Protein AF-A0A7J6GH26-F1 (afdb_monomer)

Structure (mmCIF, N/CA/C/O backbone):
data_AF-A0A7J6GH26-F1
#
_entry.id   AF-A0A7J6GH26-F1
#
loop_
_atom_site.group_PDB
_atom_site.id
_atom_site.type_symbol
_atom_site.label_atom_id
_atom_site.label_alt_id
_atom_site.label_comp_id
_atom_site.label_asym_id
_atom_site.label_entity_id
_atom_site.label_seq_id
_atom_site.pdbx_PDB_ins_code
_atom_site.Cartn_x
_atom_site.Cartn_y
_atom_site.Cartn_z
_atom_site.occupancy
_atom_site.B_iso_or_equiv
_atom_site.auth_seq_id
_atom_site.auth_comp_id
_atom_site.auth_asym_id
_atom_site.auth_atom_id
_atom_site.pdbx_PDB_model_num
ATOM 1 N N . ALA A 1 1 ? 9.260 1.443 -24.560 1.00 68.38 1 ALA A N 1
ATOM 2 C CA . ALA A 1 1 ? 8.144 0.477 -24.446 1.00 68.38 1 ALA A CA 1
ATOM 3 C C . ALA A 1 1 ? 8.207 -0.318 -23.136 1.00 68.38 1 ALA A C 1
ATOM 5 O O . ALA A 1 1 ? 7.429 -0.015 -22.246 1.00 68.38 1 ALA A O 1
ATOM 6 N N . LEU A 1 2 ? 9.161 -1.243 -22.948 1.00 64.38 2 LEU A N 1
ATOM 7 C CA . LEU A 1 2 ? 9.224 -2.110 -21.751 1.00 64.38 2 LEU A CA 1
ATOM 8 C C . LEU A 1 2 ? 9.367 -1.377 -20.401 1.00 64.38 2 LEU A C 1
ATOM 10 O O . LEU A 1 2 ? 8.808 -1.841 -19.418 1.00 64.38 2 LEU A O 1
ATOM 14 N N . SER A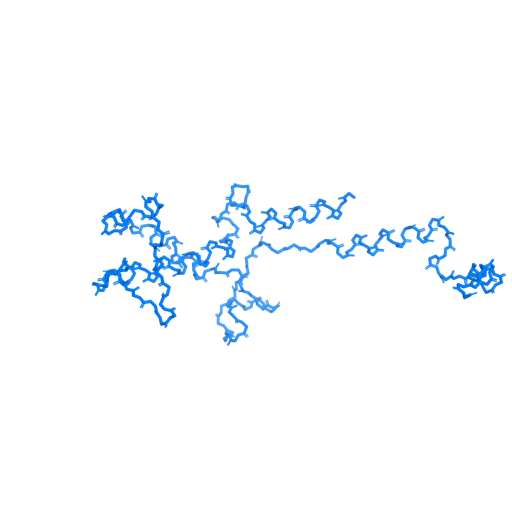 1 3 ? 10.042 -0.222 -20.335 1.00 65.12 3 SER A N 1
ATOM 15 C CA . SER A 1 3 ? 10.060 0.599 -19.106 1.00 65.12 3 SER A CA 1
ATOM 16 C C . SER A 1 3 ? 8.698 1.150 -18.734 1.00 65.12 3 SER A C 1
ATOM 18 O O . SER A 1 3 ? 8.311 1.072 -17.576 1.00 65.12 3 SER A O 1
ATOM 20 N N . VAL A 1 4 ? 7.963 1.676 -19.713 1.00 69.50 4 VAL A N 1
ATOM 21 C CA . VAL A 1 4 ? 6.629 2.233 -19.488 1.00 69.50 4 VAL A CA 1
ATOM 22 C C . VAL A 1 4 ? 5.678 1.113 -19.076 1.00 69.50 4 VAL A C 1
ATOM 24 O O . VAL A 1 4 ? 4.963 1.264 -18.095 1.00 69.50 4 VAL A O 1
ATOM 27 N N . PHE A 1 5 ? 5.749 -0.051 -19.730 1.00 71.19 5 PHE A N 1
ATOM 28 C CA . PHE A 1 5 ? 5.003 -1.236 -19.299 1.00 71.19 5 PHE A CA 1
ATOM 29 C C . PHE A 1 5 ? 5.392 -1.696 -17.891 1.00 71.19 5 PHE A C 1
ATOM 31 O O . PHE A 1 5 ? 4.515 -2.011 -17.098 1.00 71.19 5 PHE A O 1
ATOM 38 N N . GLY A 1 6 ? 6.681 -1.677 -17.547 1.00 72.38 6 GLY A N 1
ATOM 39 C CA . GLY A 1 6 ? 7.152 -2.024 -16.209 1.00 72.38 6 GLY A CA 1
ATOM 40 C C . GLY A 1 6 ? 6.725 -1.023 -15.131 1.00 72.38 6 GLY A C 1
ATOM 41 O O . GLY A 1 6 ? 6.389 -1.423 -14.021 1.00 72.38 6 GLY A O 1
ATOM 42 N N . PHE A 1 7 ? 6.694 0.270 -15.447 1.00 72.69 7 PHE A N 1
ATOM 43 C CA . PHE A 1 7 ? 6.207 1.305 -14.538 1.00 72.69 7 PHE A CA 1
ATOM 44 C C . PHE A 1 7 ? 4.693 1.191 -14.326 1.00 72.69 7 PHE A C 1
ATOM 46 O O . PHE A 1 7 ? 4.236 1.199 -13.188 1.00 72.69 7 PHE A O 1
ATOM 53 N N . ILE A 1 8 ? 3.927 0.988 -15.402 1.00 74.88 8 ILE A N 1
ATOM 54 C CA . ILE A 1 8 ? 2.484 0.733 -15.319 1.00 74.88 8 ILE A CA 1
ATOM 55 C C . ILE A 1 8 ? 2.223 -0.533 -14.496 1.00 74.88 8 ILE A C 1
ATOM 57 O O . ILE A 1 8 ? 1.420 -0.488 -13.572 1.00 74.88 8 ILE A O 1
ATOM 61 N N . ALA A 1 9 ? 2.941 -1.630 -14.753 1.00 75.44 9 ALA A N 1
ATOM 62 C CA . ALA A 1 9 ? 2.823 -2.864 -13.977 1.00 75.44 9 ALA A CA 1
ATOM 63 C C . ALA A 1 9 ? 3.150 -2.654 -12.487 1.00 75.44 9 ALA A C 1
ATOM 65 O O . ALA A 1 9 ? 2.435 -3.174 -11.635 1.00 75.44 9 ALA A O 1
ATOM 66 N N . CYS A 1 10 ? 4.171 -1.846 -12.170 1.00 79.88 10 CYS A N 1
ATOM 67 C CA . CYS A 1 10 ? 4.511 -1.459 -10.798 1.00 79.88 10 CYS A CA 1
ATOM 68 C C . CYS A 1 10 ? 3.350 -0.722 -10.109 1.00 79.88 10 CYS A C 1
ATOM 70 O O . CYS A 1 10 ? 2.955 -1.078 -9.002 1.00 79.88 10 CYS A O 1
ATOM 72 N N . CYS A 1 11 ? 2.747 0.265 -10.775 1.00 79.94 11 CYS A N 1
ATOM 73 C CA . CYS A 1 11 ? 1.5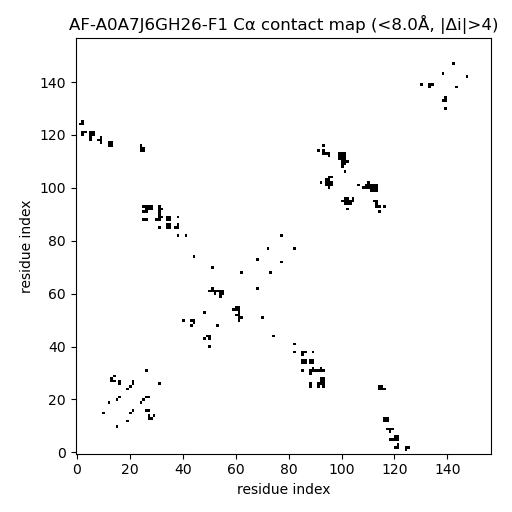79 0.958 -10.234 1.00 79.94 11 CYS A CA 1
ATOM 74 C C . CYS A 1 11 ? 0.374 0.015 -10.087 1.00 79.94 11 CYS A C 1
ATOM 76 O O . CYS A 1 11 ? -0.318 0.052 -9.073 1.00 79.94 11 CYS A O 1
ATOM 78 N N . PHE A 1 12 ? 0.134 -0.859 -11.066 1.00 79.12 12 PHE A N 1
ATOM 79 C CA . PHE A 1 12 ? -0.975 -1.811 -11.029 1.00 79.12 12 PHE A CA 1
ATOM 80 C C . PHE A 1 12 ? -0.856 -2.780 -9.856 1.00 79.12 12 PHE A C 1
ATOM 82 O O . PHE A 1 12 ? -1.812 -2.920 -9.102 1.00 79.12 12 PHE A O 1
ATOM 89 N N . VAL A 1 13 ? 0.308 -3.400 -9.652 1.00 81.75 13 VAL A N 1
ATOM 90 C CA . VAL A 1 13 ? 0.488 -4.344 -8.542 1.00 81.75 13 VAL A CA 1
ATOM 91 C C . VAL A 1 13 ? 0.393 -3.649 -7.177 1.00 81.75 13 VAL A C 1
ATOM 93 O O . VAL A 1 13 ? -0.074 -4.257 -6.216 1.00 81.75 13 VAL A O 1
ATOM 96 N N . GLN A 1 14 ? 0.774 -2.370 -7.094 1.00 81.38 14 GLN A N 1
ATOM 97 C CA . GLN A 1 14 ? 0.773 -1.600 -5.849 1.00 81.38 14 GLN A CA 1
ATOM 98 C C . GLN A 1 14 ? -0.614 -1.084 -5.438 1.00 81.38 14 GLN A C 1
ATOM 100 O O . GLN A 1 14 ? -0.869 -0.938 -4.242 1.00 81.38 14 GLN A O 1
ATOM 105 N N . PHE A 1 15 ? -1.490 -0.778 -6.401 1.00 84.75 15 PHE A N 1
ATOM 106 C CA . PHE A 1 15 ? -2.762 -0.089 -6.139 1.00 84.75 15 PHE A CA 1
ATOM 107 C C . PHE A 1 15 ? -4.009 -0.875 -6.539 1.00 84.75 15 PHE A C 1
ATOM 109 O O . PHE A 1 15 ? -5.084 -0.610 -6.009 1.00 84.75 15 PHE A O 1
ATOM 116 N N . ASN A 1 16 ? -3.910 -1.802 -7.491 1.00 82.62 16 ASN A N 1
ATOM 117 C CA . ASN A 1 16 ? -5.079 -2.497 -8.007 1.00 82.62 16 ASN A CA 1
ATOM 118 C C . ASN A 1 16 ? -5.345 -3.765 -7.188 1.00 82.62 16 ASN A C 1
ATOM 120 O O . ASN A 1 16 ? -4.504 -4.656 -7.139 1.00 82.62 16 ASN A O 1
ATOM 124 N N . ASN A 1 17 ? -6.523 -3.853 -6.578 1.00 85.75 17 ASN A N 1
ATOM 125 C CA . ASN A 1 17 ? -6.996 -5.018 -5.822 1.00 85.75 17 ASN A CA 1
ATOM 126 C C . ASN A 1 17 ? -8.046 -5.852 -6.589 1.00 85.75 17 ASN A C 1
ATOM 128 O O . ASN A 1 17 ? -8.537 -6.852 -6.080 1.00 85.75 17 ASN A O 1
ATOM 132 N N . THR A 1 18 ? -8.399 -5.456 -7.816 1.00 83.75 18 THR A N 1
ATOM 133 C CA . THR A 1 18 ? -9.358 -6.177 -8.672 1.00 83.75 18 THR A CA 1
ATOM 134 C C . THR A 1 18 ? -8.650 -7.237 -9.514 1.00 83.75 18 THR A C 1
ATOM 136 O O . THR A 1 18 ? -9.003 -8.409 -9.486 1.00 83.75 18 THR A O 1
ATOM 139 N N . ALA A 1 19 ? -7.620 -6.824 -10.253 1.00 80.25 19 ALA A N 1
ATOM 140 C CA . ALA A 1 19 ? -6.754 -7.694 -11.040 1.00 80.25 19 ALA A CA 1
ATOM 141 C C . ALA A 1 19 ? -5.703 -8.407 -10.174 1.00 80.25 19 ALA A C 1
ATOM 143 O O . ALA A 1 19 ? -5.245 -9.482 -10.549 1.00 80.25 19 ALA A O 1
ATOM 144 N N . TYR A 1 20 ? -5.349 -7.833 -9.016 1.00 78.94 20 TYR A N 1
ATOM 145 C CA . TYR A 1 20 ? -4.482 -8.457 -8.009 1.00 78.94 20 TYR A CA 1
ATOM 146 C C . TYR A 1 20 ? -5.221 -8.555 -6.668 1.00 78.94 20 TYR A C 1
ATOM 148 O O . TYR A 1 20 ? -5.029 -7.696 -5.805 1.00 78.94 20 TYR A O 1
ATOM 156 N N . PRO A 1 21 ? -6.085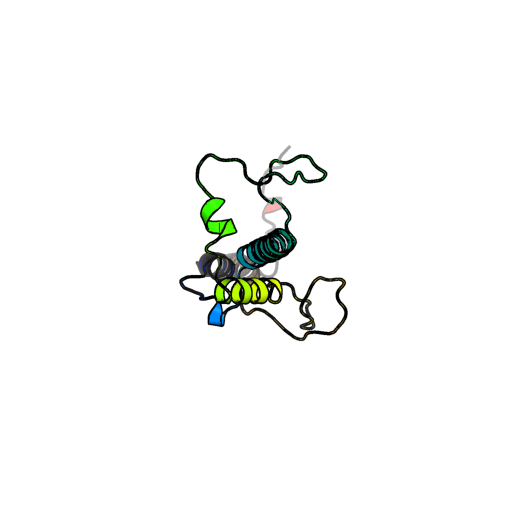 -9.571 -6.488 1.00 85.94 21 PRO A N 1
ATOM 157 C CA . PRO A 1 21 ? -6.891 -9.712 -5.282 1.00 85.94 21 PRO A CA 1
ATOM 158 C C . PRO A 1 21 ? -6.034 -9.883 -4.027 1.00 85.94 21 PRO A C 1
ATOM 160 O O . PRO A 1 21 ? -5.021 -10.591 -4.037 1.00 85.94 21 PRO A O 1
ATOM 163 N N . ASN A 1 22 ? -6.471 -9.268 -2.929 1.00 87.19 22 ASN A N 1
ATOM 164 C CA . ASN A 1 22 ? -5.743 -9.284 -1.659 1.00 87.19 22 ASN A CA 1
ATOM 165 C C . ASN A 1 22 ? -5.646 -10.686 -1.040 1.00 87.19 22 ASN A C 1
ATOM 167 O O . ASN A 1 22 ? -4.666 -10.965 -0.358 1.00 87.19 22 ASN A O 1
ATOM 171 N N . ASP A 1 23 ? -6.589 -11.584 -1.343 1.00 88.19 23 ASP A N 1
ATOM 172 C CA . ASP A 1 23 ? -6.560 -12.986 -0.892 1.00 88.19 23 ASP A CA 1
ATOM 173 C C . ASP A 1 23 ? -5.292 -13.728 -1.349 1.00 88.19 23 ASP A C 1
ATOM 175 O O . ASP A 1 23 ? -4.848 -14.675 -0.705 1.00 88.19 23 ASP A O 1
ATOM 179 N N . TYR A 1 24 ? -4.688 -13.288 -2.459 1.00 85.12 24 TYR A N 1
ATOM 180 C CA . TYR A 1 24 ? -3.464 -13.875 -3.012 1.00 85.12 24 TYR A CA 1
ATOM 181 C C . TYR A 1 24 ? -2.241 -12.975 -2.835 1.00 85.12 24 TYR A C 1
ATOM 183 O O . TYR A 1 24 ? -1.129 -13.468 -2.646 1.00 85.12 24 TYR A O 1
ATOM 191 N N . TYR A 1 25 ? -2.429 -11.656 -2.926 1.00 83.50 25 TYR A N 1
ATOM 192 C CA . TYR A 1 25 ? -1.334 -10.684 -2.971 1.00 83.50 25 TYR A CA 1
ATOM 193 C C . TYR A 1 25 ? -1.165 -9.868 -1.690 1.00 83.50 25 TYR A C 1
ATOM 195 O O . TYR A 1 25 ? -0.289 -9.008 -1.657 1.00 83.50 25 TYR A O 1
ATOM 203 N N . GLY A 1 26 ? -1.959 -10.126 -0.648 1.00 88.00 26 GLY A N 1
ATOM 204 C CA . GLY A 1 26 ? -1.998 -9.317 0.572 1.00 88.00 26 GLY A CA 1
ATOM 205 C C . GLY A 1 26 ? -2.568 -7.913 0.330 1.00 88.00 26 GLY A C 1
ATOM 206 O O . GLY A 1 26 ? -2.831 -7.545 -0.814 1.00 88.00 26 GLY A O 1
ATOM 207 N N . PRO A 1 27 ? -2.765 -7.099 1.378 1.00 91.12 27 PRO A N 1
ATOM 208 C CA . PRO A 1 27 ? -3.350 -5.764 1.256 1.00 91.12 27 PRO A CA 1
ATOM 209 C C . PRO A 1 27 ? -2.406 -4.764 0.579 1.00 91.12 27 PRO A C 1
ATOM 211 O O . PRO A 1 27 ? -1.177 -4.897 0.597 1.00 91.12 27 PRO A O 1
ATOM 214 N N . THR A 1 28 ? -2.979 -3.726 -0.031 1.00 89.31 28 THR A N 1
ATOM 215 C CA . THR A 1 28 ? -2.194 -2.571 -0.488 1.00 89.31 28 THR A CA 1
ATOM 216 C C . THR A 1 28 ? -1.759 -1.748 0.726 1.00 89.31 28 THR A C 1
ATOM 218 O O . THR A 1 28 ? -2.337 -1.848 1.808 1.00 89.31 28 THR A O 1
ATOM 221 N N . GLY A 1 29 ? -0.766 -0.867 0.565 1.00 88.44 29 GLY A N 1
ATOM 222 C CA . GLY A 1 29 ? -0.385 0.049 1.650 1.00 88.44 29 GLY A CA 1
ATOM 223 C C . GLY A 1 29 ? -1.542 0.956 2.100 1.00 88.44 29 GLY A C 1
ATOM 224 O O . GLY A 1 29 ? -1.699 1.233 3.290 1.00 88.44 29 GLY A O 1
ATOM 225 N N . LEU A 1 30 ? -2.391 1.379 1.156 1.00 87.94 30 LEU A N 1
ATOM 226 C CA . LEU A 1 30 ? -3.579 2.175 1.459 1.00 87.94 30 LEU A CA 1
ATOM 227 C C . LEU A 1 30 ? -4.623 1.361 2.236 1.00 87.94 30 LEU A C 1
ATOM 229 O O . LEU A 1 30 ? -5.148 1.848 3.230 1.00 87.94 30 LEU A O 1
ATOM 233 N N . GLU A 1 31 ? -4.886 0.116 1.843 1.00 88.38 31 GLU A N 1
ATOM 234 C CA . GLU A 1 31 ? -5.832 -0.745 2.563 1.00 88.38 31 GLU A CA 1
ATOM 235 C C . GLU A 1 31 ? -5.334 -1.097 3.963 1.00 88.38 31 GLU A C 1
ATOM 237 O O . GLU A 1 31 ? -6.115 -1.016 4.900 1.00 88.38 31 GLU A O 1
ATOM 242 N N . ALA A 1 32 ? -4.046 -1.407 4.139 1.00 89.31 32 ALA A N 1
ATOM 243 C CA . ALA A 1 32 ? -3.479 -1.695 5.458 1.00 89.31 32 ALA A CA 1
ATOM 244 C C . ALA A 1 32 ? -3.594 -0.489 6.412 1.00 89.31 32 ALA A C 1
ATOM 246 O O . ALA A 1 32 ? -3.955 -0.643 7.579 1.00 89.31 32 ALA A O 1
ATOM 247 N N . SER A 1 33 ? -3.357 0.731 5.912 1.00 91.00 33 SER A N 1
ATOM 248 C CA . SER A 1 33 ? -3.513 1.953 6.718 1.00 91.00 33 SER A CA 1
ATOM 249 C C . SER A 1 33 ? -4.975 2.272 7.053 1.00 91.00 33 SER A C 1
ATOM 251 O O . SER A 1 33 ? -5.278 2.633 8.192 1.00 91.00 33 SER A O 1
ATOM 253 N N . GLN A 1 34 ? -5.902 2.086 6.109 1.00 91.31 34 GLN A N 1
ATOM 254 C CA . GLN A 1 34 ? -7.339 2.214 6.382 1.00 91.31 34 GLN A CA 1
ATOM 255 C C . GLN A 1 34 ? -7.822 1.147 7.371 1.00 91.31 34 GLN A C 1
ATOM 257 O O . GLN A 1 34 ? -8.601 1.447 8.275 1.00 91.31 34 GLN A O 1
ATOM 262 N N . ALA A 1 35 ? -7.320 -0.080 7.243 1.00 91.06 35 ALA A N 1
ATOM 263 C CA . ALA A 1 35 ? -7.632 -1.192 8.124 1.00 91.06 35 ALA A CA 1
ATOM 264 C C . ALA A 1 35 ? -7.150 -0.952 9.559 1.00 91.06 35 ALA A C 1
ATOM 266 O O . ALA A 1 35 ? -7.871 -1.253 10.512 1.00 91.06 35 ALA A O 1
ATOM 267 N N . GLN A 1 36 ? -5.980 -0.328 9.725 1.00 92.88 36 GLN A N 1
ATOM 268 C CA . GLN A 1 36 ? -5.491 0.116 11.027 1.00 92.88 36 GLN A CA 1
ATOM 269 C C . GLN A 1 36 ? -6.435 1.143 11.668 1.00 92.88 36 GLN A C 1
ATOM 271 O O . GLN A 1 36 ? -6.808 1.000 12.833 1.00 92.88 36 GLN A O 1
ATOM 276 N N . ALA A 1 37 ? -6.854 2.161 10.910 1.00 90.62 37 ALA A N 1
ATOM 277 C CA . ALA A 1 37 ? -7.790 3.170 11.402 1.00 90.62 37 ALA A CA 1
ATOM 278 C C . ALA A 1 37 ? -9.149 2.555 11.779 1.00 90.62 37 ALA A C 1
ATOM 280 O O . ALA A 1 37 ? -9.677 2.844 12.853 1.00 90.62 37 ALA A O 1
ATOM 281 N N . PHE A 1 38 ? -9.683 1.666 10.938 1.00 90.94 38 PHE A N 1
ATOM 282 C CA . PHE A 1 38 ? -10.940 0.963 11.194 1.00 90.94 38 PHE A CA 1
ATOM 283 C C . PHE A 1 38 ? -10.860 0.089 12.450 1.00 90.94 38 PHE A C 1
ATOM 285 O O . PHE A 1 38 ? -11.733 0.171 13.309 1.00 90.94 38 PHE A O 1
ATOM 292 N N . THR A 1 39 ? -9.788 -0.691 12.603 1.00 92.44 39 THR A N 1
ATOM 293 C CA . THR A 1 39 ? -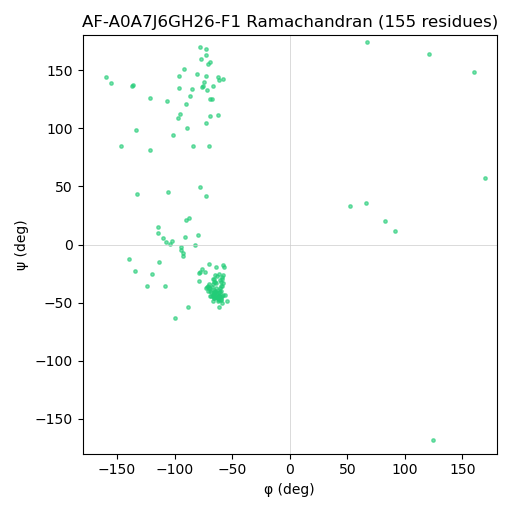9.603 -1.584 13.758 1.00 92.44 39 THR A CA 1
ATOM 294 C C . THR A 1 39 ? -9.628 -0.808 15.075 1.00 92.44 39 THR A C 1
ATOM 296 O O . THR A 1 39 ? -10.289 -1.217 16.031 1.00 92.44 39 THR A O 1
ATOM 299 N N . PHE A 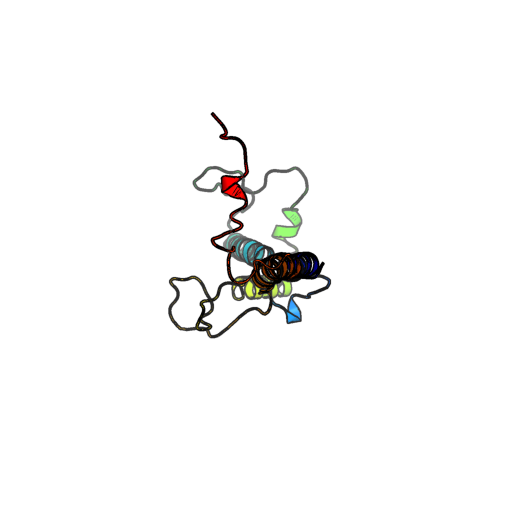1 40 ? -8.955 0.345 15.132 1.00 93.44 40 PHE A N 1
ATOM 300 C CA . PHE A 1 40 ? -8.968 1.186 16.327 1.00 93.44 40 PHE A CA 1
ATOM 301 C C . PHE A 1 40 ? -10.295 1.902 16.552 1.00 93.44 40 PHE A C 1
ATOM 303 O O . PHE A 1 40 ? -10.736 1.994 17.695 1.00 93.44 40 PHE A O 1
ATOM 310 N N . LEU A 1 41 ? -10.961 2.337 15.483 1.00 90.62 41 LEU A N 1
ATOM 311 C CA . LEU A 1 41 ? -12.293 2.923 15.571 1.00 90.62 41 LEU A CA 1
ATOM 312 C C . LEU A 1 41 ? -13.286 1.935 16.194 1.00 90.62 41 LEU A C 1
ATOM 314 O O . LEU A 1 41 ? -13.971 2.292 17.151 1.00 90.62 41 LEU A O 1
ATOM 318 N N . VAL A 1 42 ? -13.345 0.699 15.688 1.00 90.62 42 VAL A N 1
ATOM 319 C CA . VAL A 1 42 ? -14.264 -0.332 16.201 1.00 90.62 42 VAL A CA 1
ATOM 320 C C . VAL A 1 42 ? -13.949 -0.669 17.649 1.00 90.62 42 VAL A C 1
ATOM 322 O O . VAL A 1 42 ? -14.851 -0.699 18.485 1.00 90.62 42 VAL A O 1
ATOM 325 N N . ARG A 1 43 ? -12.665 -0.852 17.977 1.00 93.44 43 ARG A N 1
ATOM 326 C CA . ARG A 1 43 ? -12.233 -1.075 19.359 1.00 93.44 43 ARG A CA 1
ATOM 327 C C . ARG A 1 43 ? -12.736 0.039 20.281 1.00 93.44 43 ARG A C 1
ATOM 329 O O . ARG A 1 43 ? -13.297 -0.260 21.331 1.00 93.44 43 ARG A O 1
ATOM 336 N N . ASP A 1 44 ? -12.554 1.301 19.904 1.00 91.75 44 ASP A N 1
ATOM 337 C CA . ASP A 1 44 ? -12.907 2.436 20.762 1.00 91.75 44 ASP A CA 1
ATOM 338 C C . ASP A 1 44 ? -14.427 2.613 20.887 1.00 91.75 44 ASP A C 1
ATOM 340 O O . ASP A 1 44 ? -14.918 2.900 21.980 1.00 91.75 44 ASP A O 1
ATOM 344 N N . GLN A 1 45 ? -15.192 2.342 19.825 1.00 89.69 45 GLN A N 1
ATOM 345 C CA . GLN A 1 45 ? -16.656 2.272 19.896 1.00 89.69 45 GLN A CA 1
ATOM 346 C C . GLN A 1 45 ? -17.138 1.174 20.850 1.00 89.69 45 GLN A C 1
ATOM 348 O O . GLN A 1 45 ? -18.021 1.425 21.671 1.00 89.69 45 GLN A O 1
ATOM 353 N N . CYS A 1 46 ? -16.538 -0.019 20.792 1.00 89.69 46 CYS A N 1
ATOM 354 C CA . CYS A 1 46 ? -16.849 -1.129 21.697 1.00 89.69 46 CYS A CA 1
ATOM 355 C C . CYS A 1 46 ? -16.518 -0.808 23.163 1.00 89.69 46 CYS A C 1
ATOM 357 O O . CYS A 1 46 ? -17.163 -1.332 24.069 1.00 89.69 46 CYS A O 1
ATOM 359 N N . LEU A 1 47 ? -15.546 0.076 23.405 1.00 92.75 47 LEU A N 1
ATOM 360 C CA . LEU A 1 47 ? -15.214 0.601 24.733 1.00 92.75 47 LEU A CA 1
ATOM 361 C C . LEU A 1 47 ? -16.120 1.768 25.173 1.00 92.75 47 LEU A C 1
ATOM 363 O O . LEU A 1 47 ? -15.966 2.276 26.283 1.00 92.75 47 LEU A O 1
ATOM 367 N N . GLY A 1 48 ? -17.075 2.182 24.336 1.00 8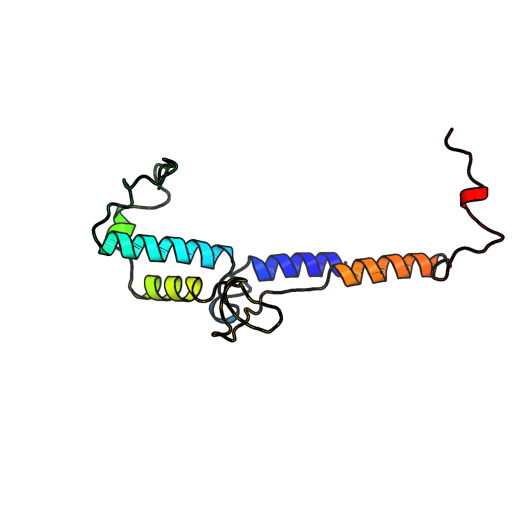9.75 48 GLY A N 1
ATOM 368 C CA . GLY A 1 48 ? -18.053 3.227 24.640 1.00 89.75 48 GLY A CA 1
ATOM 369 C C . GLY A 1 48 ? -17.638 4.643 24.231 1.00 89.75 48 GLY A C 1
ATOM 370 O O . GLY A 1 48 ? -18.303 5.600 24.630 1.00 89.75 48 GLY A O 1
ATOM 371 N N . ALA A 1 49 ? -16.569 4.814 23.445 1.00 86.81 49 ALA A N 1
ATOM 372 C CA . ALA A 1 49 ? -16.170 6.125 22.938 1.00 86.81 49 ALA A CA 1
ATOM 373 C C . ALA A 1 49 ? -17.076 6.588 21.783 1.00 86.81 49 ALA A C 1
ATOM 375 O O . ALA A 1 49 ? -17.349 5.843 20.838 1.00 86.81 49 ALA A O 1
ATOM 376 N N . ASP A 1 50 ? -17.504 7.855 21.809 1.00 85.38 50 ASP A N 1
ATOM 377 C CA . ASP A 1 50 ? -18.263 8.446 20.702 1.00 85.38 50 ASP A CA 1
ATOM 378 C C . ASP A 1 50 ? -17.335 8.972 19.603 1.00 85.38 50 ASP A C 1
ATOM 380 O O . ASP A 1 50 ? -17.011 10.159 19.538 1.00 85.38 50 ASP A O 1
ATOM 384 N N . VAL A 1 51 ? -16.929 8.074 18.709 1.00 81.19 51 VAL A N 1
ATOM 385 C CA . VAL A 1 51 ? -15.974 8.359 17.621 1.00 81.19 51 VAL A CA 1
ATOM 386 C C . VAL A 1 51 ? -16.394 9.486 16.667 1.00 81.19 51 VAL A C 1
ATOM 388 O O . VAL A 1 51 ? -15.558 10.029 15.951 1.00 81.19 51 VAL A O 1
ATOM 391 N N . GLY A 1 52 ? -17.680 9.858 16.644 1.00 78.44 52 GLY A N 1
ATOM 392 C CA . GLY A 1 52 ? -18.171 10.987 15.848 1.00 78.44 52 GLY A CA 1
ATOM 393 C C . GLY A 1 52 ? -17.884 12.356 16.475 1.00 78.44 52 GLY A C 1
ATOM 394 O O . GLY A 1 52 ? -17.817 13.351 15.757 1.00 78.44 52 GLY A O 1
ATOM 395 N N . SER A 1 53 ? -17.699 12.413 17.798 1.00 79.81 53 SER A N 1
ATOM 396 C CA . SER A 1 53 ? -17.504 13.652 18.566 1.00 79.81 53 SER A CA 1
ATOM 397 C C . SER A 1 53 ? -16.105 13.765 19.191 1.00 79.81 53 SER A C 1
ATOM 399 O O . SER A 1 53 ? -15.680 14.853 19.589 1.00 79.81 53 SER A O 1
ATOM 401 N N . THR A 1 54 ? -15.348 12.663 19.261 1.00 78.12 54 THR A N 1
ATOM 402 C CA . THR A 1 54 ? -13.992 12.630 19.830 1.00 78.12 54 THR A CA 1
ATOM 403 C C . THR A 1 54 ? -13.025 13.511 19.047 1.00 78.12 54 THR A C 1
ATOM 405 O O . THR A 1 54 ? -12.647 13.181 17.929 1.00 78.12 54 THR A O 1
ATOM 408 N N . LYS A 1 55 ? -12.562 14.613 19.638 1.00 79.81 55 LYS A N 1
ATOM 409 C CA . LYS A 1 55 ? -11.572 15.497 19.007 1.00 79.81 55 LYS A CA 1
ATOM 410 C C . LYS A 1 55 ? -10.153 14.994 19.249 1.00 79.81 55 LYS A C 1
ATOM 412 O O . LYS A 1 55 ? -9.786 14.677 20.378 1.00 79.81 55 LYS A O 1
ATOM 417 N N . GLY A 1 56 ? -9.348 14.964 18.189 1.00 81.12 56 GLY A N 1
ATOM 418 C CA . GLY A 1 56 ? -7.923 14.659 18.287 1.00 81.12 56 GLY A CA 1
ATOM 419 C C . GLY A 1 56 ? -7.108 15.808 18.905 1.00 81.12 56 GLY A C 1
ATOM 420 O O . GLY A 1 56 ? -7.595 16.936 19.003 1.00 81.12 56 GLY A O 1
ATOM 421 N N . PRO A 1 57 ? -5.835 15.562 19.260 1.00 82.69 57 PRO A N 1
ATOM 422 C CA . PRO A 1 57 ? -4.948 16.564 19.864 1.00 82.69 57 PRO A CA 1
ATOM 423 C C . PRO A 1 57 ? -4.688 17.782 18.963 1.00 82.69 57 PRO A C 1
ATOM 425 O O . PRO A 1 57 ? -4.423 18.872 19.456 1.00 82.69 57 PRO A O 1
ATOM 428 N N . THR A 1 58 ? -4.797 17.622 17.643 1.00 80.75 58 THR A N 1
ATOM 429 C CA . THR A 1 58 ? -4.672 18.703 16.652 1.00 80.75 58 THR A CA 1
ATOM 430 C C . THR A 1 58 ? -6.008 19.373 16.310 1.00 80.75 58 THR A C 1
ATOM 432 O O . THR A 1 58 ? -6.059 20.210 15.414 1.00 80.75 58 THR A O 1
ATOM 435 N N . SER A 1 59 ? -7.093 19.027 17.018 1.00 64.88 59 SER A N 1
ATOM 436 C CA . SER A 1 59 ? -8.447 19.564 16.824 1.00 64.88 59 SER A CA 1
ATOM 437 C C . SER A 1 59 ? -8.965 19.480 15.375 1.00 64.88 59 SER A C 1
ATOM 439 O O . SER A 1 59 ? -9.734 20.338 14.938 1.00 64.88 59 SER A O 1
ATOM 441 N N . LEU A 1 60 ? -8.572 18.442 14.631 1.00 65.19 60 LEU A N 1
ATOM 442 C CA . LEU A 1 60 ? -9.223 18.086 13.369 1.00 65.19 60 LEU A CA 1
ATOM 443 C C . LEU A 1 60 ? -10.564 17.401 13.662 1.00 65.19 60 LEU A C 1
ATOM 445 O O . LEU A 1 60 ? -10.648 16.559 14.559 1.00 65.19 60 LEU A O 1
ATOM 449 N N . GLU A 1 61 ? -11.613 17.774 12.923 1.00 54.25 61 GLU A N 1
ATOM 450 C CA . GLU A 1 61 ? -12.905 17.086 12.995 1.00 54.25 61 GLU A CA 1
ATOM 451 C C . GLU A 1 61 ? -12.751 15.663 12.429 1.00 54.25 61 GLU A C 1
ATOM 453 O O . GLU A 1 61 ? -12.285 15.526 11.295 1.00 54.25 61 GLU A O 1
ATOM 458 N N . PRO A 1 62 ? -13.122 14.604 13.180 1.00 55.34 62 PRO A N 1
ATOM 459 C CA . PRO A 1 62 ? -12.879 13.215 12.773 1.00 55.34 62 PRO A CA 1
ATOM 460 C C . PRO A 1 62 ? -13.560 12.828 11.461 1.00 55.34 62 PRO A C 1
ATOM 462 O O . PRO A 1 62 ? -13.067 11.966 10.740 1.00 55.34 62 PRO A O 1
ATOM 465 N N . LEU A 1 63 ? -14.709 13.448 11.171 1.00 52.44 63 LEU A N 1
ATOM 466 C CA . LEU A 1 63 ? -15.603 13.101 10.071 1.00 52.44 63 LEU A CA 1
ATOM 467 C C . LEU A 1 63 ? -16.264 14.378 9.538 1.00 52.44 63 LEU A C 1
ATOM 469 O O . LEU A 1 63 ? -17.355 14.760 9.955 1.00 52.44 63 LEU A O 1
ATOM 473 N N . ARG A 1 64 ? -15.583 15.086 8.638 1.00 45.50 64 ARG A N 1
ATOM 474 C CA . ARG A 1 64 ? -16.130 16.295 8.011 1.00 45.50 64 ARG A CA 1
ATOM 475 C C . ARG A 1 64 ? -16.899 15.923 6.736 1.00 45.50 64 ARG A C 1
ATOM 477 O O . ARG A 1 64 ? -16.273 15.750 5.697 1.00 45.50 64 ARG A O 1
ATOM 484 N N . GLY A 1 65 ? -18.236 15.847 6.790 1.00 48.62 65 GLY A N 1
ATOM 485 C CA . GLY A 1 65 ? -19.086 15.840 5.584 1.00 48.62 65 GLY A CA 1
ATOM 486 C C . GLY A 1 65 ? -20.518 15.285 5.750 1.00 48.62 65 GLY A C 1
ATOM 487 O O . GLY A 1 65 ? -20.724 14.379 6.552 1.00 48.62 65 GLY A O 1
ATOM 488 N N . PRO A 1 66 ? -21.515 15.784 4.986 1.00 51.47 66 PRO A N 1
ATOM 489 C CA . PRO A 1 66 ? -22.933 15.473 5.177 1.00 51.47 66 PRO A CA 1
ATOM 490 C C . PRO A 1 66 ? -23.484 14.220 4.455 1.00 51.47 66 PRO A C 1
ATOM 492 O O . PRO A 1 66 ? -24.686 14.239 4.242 1.00 51.47 66 PRO A O 1
ATOM 495 N N . ASN A 1 67 ? -22.692 13.196 4.053 1.00 67.25 67 ASN A N 1
ATOM 496 C CA . ASN A 1 67 ? -23.118 11.769 3.871 1.00 67.25 67 ASN A CA 1
ATOM 497 C C . ASN A 1 67 ? -22.065 10.857 3.159 1.00 67.25 67 ASN A C 1
ATOM 499 O O . ASN A 1 67 ? -22.389 10.227 2.156 1.00 67.25 67 ASN A O 1
ATOM 503 N N . ASP A 1 68 ? -20.830 10.726 3.666 1.00 65.06 68 ASP A N 1
ATOM 504 C CA . ASP A 1 68 ? -19.892 9.686 3.168 1.00 65.06 68 ASP A CA 1
ATOM 505 C C . ASP A 1 68 ? -19.854 8.454 4.092 1.00 65.06 68 ASP A C 1
ATOM 507 O O . ASP A 1 68 ? -20.264 7.360 3.706 1.00 65.06 68 ASP A O 1
ATOM 511 N N . LEU A 1 69 ? -19.408 8.616 5.343 1.00 72.75 69 LEU A N 1
ATOM 512 C CA . LEU A 1 69 ? -19.393 7.535 6.332 1.00 72.75 69 LEU A CA 1
ATOM 513 C C . LEU A 1 69 ? -20.637 7.615 7.228 1.00 72.75 69 LEU A C 1
ATOM 515 O O . LEU A 1 69 ? -20.749 8.502 8.073 1.00 72.75 69 LEU A O 1
ATOM 519 N N . ASP A 1 70 ? -21.570 6.678 7.052 1.00 77.88 70 ASP A N 1
ATOM 520 C CA . ASP A 1 70 ? -22.809 6.625 7.834 1.00 77.88 70 ASP A CA 1
ATOM 521 C C . ASP A 1 70 ? -22.540 6.165 9.278 1.00 77.88 70 ASP A C 1
ATOM 523 O O . ASP A 1 70 ? -22.342 4.979 9.559 1.00 77.88 70 ASP A O 1
ATOM 527 N N . LEU A 1 71 ? -22.580 7.123 10.208 1.00 79.00 71 LEU A N 1
ATOM 528 C CA . LEU A 1 71 ? -22.432 6.897 11.647 1.00 79.00 71 LEU A CA 1
ATOM 529 C C . LEU A 1 71 ? -23.467 5.919 12.215 1.00 79.00 71 LEU A C 1
ATOM 531 O O . LEU A 1 71 ? -23.163 5.185 13.156 1.00 79.00 71 LEU A O 1
ATOM 535 N N . GLY A 1 72 ? -24.683 5.901 11.667 1.00 79.25 72 GLY A N 1
ATOM 536 C CA . GLY A 1 72 ? -25.738 4.988 12.084 1.00 79.25 72 GLY A CA 1
ATOM 537 C C . GLY A 1 72 ? -25.385 3.542 11.755 1.00 79.25 72 GLY A C 1
ATOM 538 O O . GLY A 1 72 ? -25.550 2.673 12.607 1.00 79.25 72 GLY A O 1
ATOM 539 N N . ARG A 1 73 ? -24.853 3.288 10.553 1.00 79.38 73 ARG A N 1
ATOM 540 C CA . ARG A 1 73 ? -24.368 1.956 10.148 1.00 79.38 73 ARG A CA 1
ATOM 541 C C . ARG A 1 73 ? -23.094 1.567 10.878 1.00 79.38 73 ARG A C 1
ATOM 543 O O . ARG A 1 73 ? -22.979 0.434 11.324 1.00 79.38 73 ARG A O 1
ATOM 550 N N . LEU A 1 74 ? -22.176 2.507 11.077 1.00 81.50 74 LEU A N 1
ATOM 551 C CA . LEU A 1 74 ? -20.938 2.262 11.813 1.00 81.50 74 LEU A CA 1
ATOM 552 C C . LEU A 1 74 ? -21.209 1.807 13.255 1.00 81.50 74 LEU A C 1
ATOM 554 O O . LEU A 1 74 ? -20.514 0.946 13.767 1.00 81.50 74 LEU A O 1
ATOM 558 N N . LYS A 1 75 ? -22.253 2.339 13.900 1.00 80.88 75 LYS A N 1
ATOM 559 C CA . LYS A 1 75 ? -22.612 1.955 15.273 1.00 80.88 75 LYS A CA 1
ATOM 560 C C . LYS A 1 75 ? -23.304 0.593 15.389 1.00 80.88 75 LYS A C 1
ATOM 562 O O . LYS A 1 75 ? -23.344 0.053 16.489 1.00 80.88 75 LYS A O 1
ATOM 567 N N . LYS A 1 76 ? -23.900 0.062 14.314 1.00 82.94 76 LYS A N 1
ATOM 568 C CA . LYS A 1 76 ? -24.852 -1.063 14.424 1.00 82.94 76 LYS A CA 1
ATOM 569 C C . LYS A 1 76 ? -24.657 -2.208 13.422 1.00 82.94 76 LYS A C 1
ATOM 571 O O . LYS A 1 76 ? -25.105 -3.313 13.695 1.00 82.94 76 LYS A O 1
ATOM 576 N N . ASP A 1 77 ? -24.019 -1.957 12.279 1.00 87.25 77 ASP A N 1
ATOM 577 C CA . ASP A 1 77 ? -23.983 -2.880 11.135 1.00 87.25 77 ASP A CA 1
ATOM 578 C C . ASP A 1 77 ? -22.596 -3.507 10.896 1.00 87.25 77 ASP A C 1
ATOM 580 O O . ASP A 1 77 ? -22.417 -4.220 9.907 1.00 87.25 77 ASP A O 1
ATOM 584 N N . ILE A 1 78 ? -21.612 -3.274 11.772 1.00 87.06 78 ILE A N 1
ATOM 585 C CA . ILE A 1 78 ? -20.275 -3.872 11.643 1.00 87.06 78 ILE A CA 1
ATOM 586 C C . ILE A 1 78 ? -20.354 -5.376 11.896 1.00 87.06 78 ILE A C 1
ATOM 588 O O . ILE A 1 78 ? -20.849 -5.824 12.929 1.00 87.06 78 ILE A O 1
ATOM 592 N N . GLN A 1 79 ? -19.871 -6.162 10.935 1.00 90.25 79 GLN A N 1
ATOM 593 C CA . GLN A 1 79 ? -19.878 -7.616 11.033 1.00 90.25 79 GLN A CA 1
ATOM 594 C C . GLN A 1 79 ? -18.534 -8.158 11.547 1.00 90.25 79 GLN A C 1
ATOM 596 O O . GLN A 1 79 ? -17.482 -7.676 11.119 1.00 90.25 79 GLN A O 1
ATOM 601 N N . PRO A 1 80 ? -18.525 -9.248 12.343 1.00 91.81 80 PRO A N 1
ATOM 602 C CA . PRO A 1 80 ? -17.287 -9.835 12.865 1.00 91.81 80 PRO A CA 1
ATOM 603 C C . PRO A 1 80 ? -16.287 -10.282 11.792 1.00 91.81 80 PRO A C 1
ATOM 605 O O . PRO A 1 80 ? -15.081 -10.285 12.021 1.00 91.81 80 PRO A O 1
ATOM 608 N N . TRP A 1 81 ? -16.760 -10.686 10.609 1.00 92.75 81 TRP A N 1
ATOM 609 C CA . TRP A 1 81 ? -15.867 -11.050 9.506 1.00 92.75 81 TRP A CA 1
ATOM 610 C C . TRP A 1 81 ? -15.149 -9.823 8.932 1.00 92.75 81 TRP A C 1
ATOM 612 O O . TRP A 1 81 ? -13.983 -9.935 8.575 1.00 92.75 81 TRP A O 1
ATOM 622 N N . GLN A 1 82 ? -15.796 -8.650 8.915 1.00 88.94 82 GLN A N 1
ATOM 623 C CA . GLN A 1 82 ? -15.160 -7.405 8.479 1.00 88.94 82 GLN A CA 1
ATOM 624 C C . GLN A 1 82 ? -14.041 -7.030 9.446 1.00 88.94 82 GLN A C 1
ATOM 626 O O . GLN A 1 82 ? -12.930 -6.759 9.006 1.00 88.94 82 GLN A O 1
ATOM 631 N N . GLU A 1 83 ? -14.298 -7.091 10.756 1.00 89.50 83 GLU A N 1
ATOM 632 C CA . GLU A 1 83 ? -13.275 -6.850 11.782 1.00 89.50 83 GLU A CA 1
ATOM 633 C C . GLU A 1 83 ? -12.070 -7.777 11.621 1.00 89.50 83 GLU A C 1
ATOM 635 O O . GLU A 1 83 ? -10.934 -7.314 11.676 1.00 89.50 83 GLU A O 1
ATOM 640 N N . ARG A 1 84 ? -12.305 -9.070 11.363 1.00 94.00 84 ARG A N 1
ATOM 641 C CA . ARG A 1 84 ? -11.225 -10.035 11.110 1.00 94.00 84 ARG A CA 1
ATOM 642 C C . ARG A 1 84 ? -10.425 -9.679 9.860 1.00 94.00 84 ARG A C 1
ATOM 644 O O . ARG A 1 84 ? -9.203 -9.657 9.939 1.00 94.00 84 ARG A O 1
ATOM 651 N N . CYS A 1 85 ? -11.087 -9.350 8.749 1.00 90.19 85 CYS A N 1
ATOM 652 C CA . CYS A 1 85 ? -10.411 -8.954 7.511 1.00 90.19 85 CYS A CA 1
ATOM 653 C C . CYS A 1 85 ? -9.573 -7.679 7.692 1.00 90.19 85 CYS A C 1
ATOM 655 O O . CYS A 1 85 ? -8.432 -7.619 7.241 1.00 90.19 85 CYS A O 1
ATOM 657 N N . TYR A 1 86 ? -10.102 -6.662 8.379 1.00 90.69 86 TYR A N 1
ATOM 658 C CA . TYR A 1 86 ? -9.350 -5.432 8.641 1.00 90.69 86 TYR A CA 1
ATOM 659 C C . TYR A 1 86 ? -8.207 -5.658 9.644 1.00 90.69 86 TYR A C 1
ATOM 661 O O . TYR A 1 86 ? -7.113 -5.127 9.453 1.00 90.69 86 TYR A O 1
ATOM 669 N N . ALA A 1 87 ? -8.396 -6.494 10.665 1.00 92.00 87 ALA A N 1
ATOM 670 C CA . ALA A 1 87 ? -7.306 -6.874 11.558 1.00 92.00 87 ALA A CA 1
ATOM 671 C C . ALA A 1 87 ? -6.184 -7.599 10.793 1.00 92.00 87 ALA A C 1
ATOM 673 O O . ALA A 1 87 ? -5.016 -7.250 10.955 1.00 92.00 87 ALA A O 1
ATOM 674 N N . GLU A 1 88 ? -6.539 -8.533 9.906 1.00 90.62 88 GLU A N 1
ATOM 675 C CA . GLU A 1 88 ? -5.596 -9.251 9.044 1.00 90.62 88 GLU A CA 1
ATOM 676 C C . GLU A 1 88 ? -4.819 -8.291 8.130 1.00 90.62 88 GLU A C 1
ATOM 678 O O . GLU A 1 88 ? -3.590 -8.353 8.053 1.00 90.62 88 GLU A O 1
ATOM 683 N N . TYR A 1 89 ? -5.508 -7.337 7.497 1.00 90.94 89 TYR A N 1
ATOM 684 C CA . TYR A 1 89 ? -4.872 -6.352 6.617 1.00 90.94 89 TYR A CA 1
ATOM 685 C C . TYR A 1 89 ? -3.948 -5.390 7.371 1.00 90.94 89 TYR A C 1
ATOM 687 O O . TYR A 1 89 ? -2.914 -4.986 6.840 1.00 90.94 89 TYR A O 1
ATOM 695 N N . MET A 1 90 ? -4.291 -5.037 8.611 1.00 92.25 90 MET A N 1
ATOM 696 C CA . MET A 1 90 ? -3.431 -4.234 9.478 1.00 92.25 90 MET A CA 1
ATOM 697 C C . MET A 1 90 ? -2.153 -5.000 9.851 1.00 92.25 90 MET A C 1
ATOM 699 O O . MET A 1 90 ? -1.058 -4.445 9.765 1.00 92.25 90 MET A O 1
ATOM 703 N N . THR A 1 91 ? -2.270 -6.271 10.250 1.00 89.44 91 THR A N 1
ATOM 704 C CA . THR A 1 91 ? -1.113 -7.084 10.669 1.00 89.44 91 THR A CA 1
ATOM 705 C C . THR A 1 91 ? -0.228 -7.520 9.505 1.00 89.44 91 THR A C 1
ATOM 707 O O . THR A 1 91 ? 0.960 -7.769 9.695 1.00 89.44 91 THR A O 1
ATOM 710 N N . HIS A 1 92 ? -0.779 -7.569 8.293 1.00 88.44 92 HIS A N 1
ATOM 711 C CA . HIS A 1 92 ? -0.052 -7.865 7.064 1.00 88.44 92 HIS A CA 1
ATOM 712 C C . HIS A 1 92 ? 0.163 -6.608 6.222 1.00 88.44 92 HIS A C 1
ATOM 714 O O . HIS A 1 92 ? -0.031 -6.626 5.012 1.00 88.44 92 HIS A O 1
ATOM 720 N N . ALA A 1 93 ? 0.577 -5.500 6.834 1.00 88.44 93 ALA A N 1
ATOM 721 C CA . ALA A 1 93 ? 0.998 -4.328 6.074 1.00 88.44 93 ALA A CA 1
ATOM 722 C C . ALA A 1 93 ? 2.243 -4.645 5.201 1.00 88.44 93 ALA A C 1
ATOM 724 O O . ALA A 1 93 ? 3.128 -5.377 5.650 1.00 88.44 93 ALA A O 1
ATOM 725 N N . PRO A 1 94 ? 2.381 -4.079 3.979 1.00 84.88 94 PRO A N 1
ATOM 726 C CA . PRO A 1 94 ? 3.498 -4.342 3.046 1.00 84.88 94 PRO A CA 1
ATOM 727 C C . PRO A 1 94 ? 4.856 -3.722 3.450 1.00 84.88 94 PRO A C 1
ATOM 729 O O . PRO A 1 94 ? 5.606 -3.201 2.612 1.00 84.88 94 PRO A O 1
ATOM 732 N N . LEU A 1 95 ? 5.206 -3.790 4.734 1.00 84.12 95 LEU A N 1
ATOM 733 C CA . LEU A 1 95 ? 6.446 -3.286 5.318 1.00 84.12 95 LEU A CA 1
ATOM 734 C C . LEU A 1 95 ? 7.363 -4.459 5.664 1.00 84.12 95 LEU A C 1
ATOM 736 O O . LEU A 1 95 ? 6.967 -5.389 6.362 1.00 84.12 95 LEU A O 1
ATOM 740 N N . VAL A 1 96 ? 8.576 -4.439 5.115 1.00 86.62 96 VAL A N 1
ATOM 741 C CA . VAL A 1 96 ? 9.530 -5.536 5.278 1.00 86.62 96 VAL A CA 1
ATOM 742 C C . VAL A 1 96 ? 10.955 -5.071 4.999 1.00 86.62 96 VAL A C 1
ATOM 744 O O . VAL A 1 96 ? 11.188 -4.231 4.116 1.00 86.62 96 VAL A O 1
ATOM 747 N N . SER A 1 97 ? 11.900 -5.628 5.750 1.00 83.75 97 SER A N 1
ATOM 748 C CA . SER A 1 97 ? 13.337 -5.448 5.564 1.00 83.75 97 SER A CA 1
ATOM 749 C C . SER A 1 97 ? 13.895 -6.299 4.410 1.00 83.75 97 SER A C 1
ATOM 751 O O . SER A 1 97 ? 13.248 -7.198 3.874 1.00 83.75 97 SER A O 1
ATOM 753 N N . VAL A 1 98 ? 15.153 -6.052 4.035 1.00 83.94 98 VAL A N 1
ATOM 754 C CA . VAL A 1 98 ? 15.835 -6.825 2.978 1.00 83.94 98 VAL A CA 1
ATOM 755 C C . VAL A 1 98 ? 16.067 -8.289 3.379 1.00 83.94 98 VAL A C 1
ATOM 757 O O . VAL A 1 98 ? 16.064 -9.161 2.518 1.00 83.94 98 VAL A O 1
ATOM 760 N N . ASN A 1 99 ? 16.229 -8.581 4.673 1.00 85.62 99 ASN A N 1
ATOM 761 C CA . ASN A 1 99 ? 16.388 -9.944 5.190 1.00 85.62 99 ASN A CA 1
ATOM 762 C C . ASN A 1 99 ? 15.054 -10.618 5.560 1.00 85.62 99 ASN A C 1
ATOM 764 O O . ASN A 1 99 ? 15.069 -11.584 6.318 1.00 85.62 99 ASN A O 1
ATOM 768 N N . ILE A 1 100 ? 13.931 -10.143 5.001 1.00 84.94 100 ILE A N 1
ATOM 769 C CA . ILE A 1 100 ? 12.606 -10.776 5.128 1.00 84.94 100 ILE A CA 1
ATOM 770 C C . ILE A 1 100 ? 12.085 -10.723 6.580 1.00 84.94 100 ILE A C 1
ATOM 772 O O . ILE A 1 100 ? 11.429 -11.642 7.053 1.00 84.94 100 ILE A O 1
ATOM 776 N N . VAL A 1 101 ? 12.368 -9.634 7.302 1.00 89.12 101 VAL A N 1
ATOM 777 C CA . VAL A 1 101 ? 11.742 -9.339 8.602 1.00 89.12 101 VAL A CA 1
ATOM 778 C C . VAL A 1 101 ? 10.562 -8.409 8.362 1.00 89.12 101 VAL A C 1
ATOM 780 O O . VAL A 1 101 ? 10.746 -7.272 7.918 1.00 89.12 101 VAL A O 1
ATOM 783 N N . GLY A 1 102 ? 9.354 -8.923 8.591 1.00 85.81 102 GLY A N 1
ATOM 784 C CA . GLY A 1 102 ? 8.105 -8.185 8.428 1.00 85.81 102 GLY A CA 1
ATOM 785 C C . GLY A 1 102 ? 7.899 -7.189 9.565 1.00 85.81 102 GLY A C 1
ATOM 786 O O . GLY A 1 102 ? 8.176 -7.511 10.720 1.00 85.81 102 GLY A O 1
ATOM 787 N N . GLY A 1 103 ? 7.403 -5.999 9.228 1.00 87.38 103 GLY A N 1
ATOM 788 C CA . GLY A 1 103 ? 7.177 -4.920 10.186 1.00 87.38 103 GLY A CA 1
ATOM 789 C C . GLY A 1 103 ? 7.887 -3.617 9.823 1.00 87.38 103 GLY A C 1
ATOM 790 O O . GLY A 1 103 ? 8.369 -3.417 8.702 1.00 87.38 103 GLY A O 1
ATOM 791 N N . VAL A 1 104 ? 7.911 -2.691 10.776 1.00 89.19 104 VAL A N 1
ATOM 792 C CA . VAL A 1 104 ? 8.588 -1.395 10.653 1.00 89.19 104 VAL A CA 1
ATOM 793 C C . VAL A 1 104 ? 10.102 -1.586 10.825 1.00 89.19 104 VAL A C 1
ATOM 795 O O . VAL A 1 104 ? 10.567 -2.567 11.391 1.00 89.19 104 VAL A O 1
ATOM 798 N N . ALA A 1 105 ? 10.909 -0.634 10.350 1.00 87.31 105 ALA A N 1
ATOM 799 C CA . ALA A 1 105 ? 12.374 -0.717 10.382 1.00 87.31 105 ALA A CA 1
ATOM 800 C C . ALA A 1 105 ? 12.996 -0.907 11.785 1.00 87.31 105 ALA A C 1
ATOM 802 O O . ALA A 1 105 ? 14.153 -1.304 11.886 1.00 87.31 105 ALA A O 1
ATOM 803 N N . THR A 1 106 ? 12.256 -0.596 12.849 1.00 89.62 106 THR A N 1
ATOM 804 C CA . THR A 1 106 ? 12.681 -0.743 14.250 1.00 89.62 106 THR A CA 1
ATOM 805 C C . THR A 1 106 ? 12.238 -2.057 14.886 1.00 89.62 106 THR A C 1
ATOM 807 O O . THR A 1 106 ? 12.549 -2.293 16.053 1.00 89.62 106 THR A O 1
ATOM 810 N N . ASP A 1 107 ? 11.494 -2.889 14.158 1.00 88.44 107 ASP A N 1
ATOM 811 C CA . ASP A 1 107 ? 10.963 -4.129 14.702 1.00 88.44 107 ASP A CA 1
ATOM 812 C C . ASP A 1 107 ? 12.069 -5.172 14.872 1.00 88.44 107 ASP A C 1
ATOM 814 O O . ASP A 1 107 ? 13.030 -5.269 14.103 1.00 88.44 107 ASP A O 1
ATOM 818 N N . ILE A 1 108 ? 11.927 -5.964 15.930 1.00 88.69 108 ILE A N 1
ATOM 819 C CA . ILE A 1 108 ? 12.809 -7.092 16.211 1.00 88.69 108 ILE A CA 1
ATOM 820 C C . ILE A 1 108 ? 12.599 -8.209 15.180 1.00 88.69 108 ILE A C 1
ATOM 822 O O . ILE A 1 108 ? 11.532 -8.340 14.582 1.00 88.69 108 ILE A O 1
ATOM 826 N N . ASN A 1 109 ? 13.603 -9.070 15.003 1.00 89.44 109 ASN A N 1
ATOM 827 C CA . ASN A 1 109 ? 13.502 -10.232 14.120 1.00 89.44 109 ASN A CA 1
ATOM 828 C C . ASN A 1 109 ? 12.550 -11.295 14.701 1.00 89.44 109 ASN A C 1
ATOM 830 O O . ASN A 1 109 ? 12.991 -12.215 15.391 1.00 89.44 109 ASN A O 1
ATOM 834 N N . ALA A 1 110 ? 11.252 -11.133 14.450 1.00 85.31 110 ALA A N 1
ATOM 835 C CA . ALA A 1 110 ? 10.201 -11.990 14.994 1.00 85.31 110 ALA A CA 1
ATOM 836 C C . ALA A 1 110 ? 9.314 -12.629 13.917 1.00 85.31 110 ALA A C 1
ATOM 838 O O . ALA A 1 110 ? 8.892 -13.772 14.082 1.00 85.31 110 ALA A O 1
ATOM 839 N N . LEU A 1 111 ? 9.034 -11.920 12.818 1.00 84.69 111 LEU A N 1
ATOM 840 C CA . LEU A 1 111 ? 8.121 -12.377 11.770 1.00 84.69 111 LEU A CA 1
ATOM 841 C C . LEU A 1 111 ? 8.831 -12.444 10.421 1.00 84.69 111 LEU A C 1
ATOM 843 O O . LEU A 1 111 ? 9.389 -11.454 9.955 1.00 84.69 111 LEU A O 1
ATOM 847 N N . ASN A 1 112 ? 8.766 -13.611 9.782 1.00 86.81 112 ASN A N 1
ATOM 848 C CA . ASN A 1 112 ? 9.321 -13.841 8.454 1.00 86.81 112 ASN A CA 1
ATOM 849 C C . ASN A 1 112 ? 8.195 -13.811 7.409 1.00 86.81 112 ASN A C 1
ATOM 851 O O . ASN A 1 112 ? 7.499 -14.808 7.216 1.00 86.81 112 ASN A O 1
ATOM 855 N N . TYR A 1 113 ? 7.970 -12.649 6.789 1.00 80.50 113 TYR A N 1
ATOM 856 C CA . TYR A 1 113 ? 6.876 -12.439 5.834 1.00 80.50 113 TYR A CA 1
ATOM 857 C C . TYR A 1 113 ? 7.185 -11.306 4.844 1.00 80.50 113 TYR A C 1
ATOM 859 O O . TYR A 1 113 ? 7.692 -10.258 5.237 1.00 80.50 113 TYR A O 1
ATOM 867 N N . VAL A 1 114 ? 6.847 -11.502 3.562 1.00 77.12 114 VAL A N 1
ATOM 868 C CA . VAL A 1 114 ? 6.961 -10.512 2.471 1.00 77.12 114 VAL A CA 1
ATOM 869 C C . VAL A 1 114 ? 5.692 -10.542 1.628 1.00 77.12 114 VAL A C 1
ATOM 871 O O . VAL A 1 114 ? 5.230 -11.608 1.229 1.00 77.12 114 VAL A O 1
ATOM 874 N N . ILE A 1 115 ? 5.192 -9.360 1.270 1.00 76.81 115 ILE A N 1
ATOM 875 C CA . ILE A 1 115 ? 4.051 -9.211 0.363 1.00 76.81 115 ILE A CA 1
ATOM 876 C C . ILE A 1 115 ? 4.535 -9.194 -1.093 1.00 76.81 115 ILE A C 1
ATOM 878 O O . ILE A 1 115 ? 5.404 -8.376 -1.428 1.00 76.81 115 ILE A O 1
ATOM 882 N N . PRO A 1 116 ? 3.976 -10.032 -1.989 1.00 71.25 116 PRO A N 1
ATOM 883 C CA . PRO A 1 116 ? 4.398 -10.149 -3.385 1.00 71.25 116 PRO A CA 1
ATOM 884 C C . PRO A 1 116 ? 3.870 -8.998 -4.265 1.00 71.25 116 PRO A C 1
ATOM 886 O O . PRO A 1 116 ? 3.323 -9.222 -5.341 1.00 71.25 116 PRO A O 1
ATOM 889 N N . ARG A 1 117 ? 4.043 -7.745 -3.822 1.00 72.50 117 ARG A N 1
ATOM 890 C CA . ARG A 1 117 ? 3.636 -6.526 -4.551 1.00 72.50 117 ARG A CA 1
ATOM 891 C C . ARG A 1 117 ? 4.805 -5.630 -4.990 1.00 72.50 117 ARG A C 1
ATOM 893 O O . ARG A 1 117 ? 4.597 -4.517 -5.454 1.00 72.50 117 ARG A O 1
ATOM 900 N N . ARG A 1 118 ? 6.055 -6.097 -4.870 1.00 64.69 118 ARG A N 1
ATOM 901 C CA . ARG A 1 118 ? 7.265 -5.313 -5.200 1.00 64.69 118 ARG A CA 1
ATOM 902 C C . ARG A 1 118 ? 7.772 -5.612 -6.616 1.00 64.69 118 ARG A C 1
ATOM 904 O O . ARG A 1 118 ? 7.891 -6.773 -6.991 1.00 64.69 118 ARG A O 1
ATOM 911 N N . PHE A 1 119 ? 8.112 -4.575 -7.388 1.00 60.06 119 PHE A N 1
ATOM 912 C CA . PHE A 1 119 ? 8.519 -4.699 -8.796 1.00 60.06 119 PHE A CA 1
ATOM 913 C C . PHE A 1 119 ? 9.731 -3.815 -9.145 1.00 60.06 119 PHE A C 1
ATOM 915 O O . PHE A 1 119 ? 9.778 -2.645 -8.772 1.00 60.06 119 PHE A O 1
ATOM 922 N N . PHE A 1 120 ? 10.701 -4.351 -9.898 1.00 56.12 120 PHE A N 1
ATOM 923 C CA . PHE A 1 120 ? 11.948 -3.670 -10.286 1.00 56.12 120 PHE A CA 1
ATOM 924 C C . PHE A 1 120 ? 12.232 -3.850 -11.789 1.00 56.12 120 PHE A C 1
ATOM 926 O O . PHE A 1 120 ? 12.797 -4.864 -12.174 1.00 56.12 120 PHE A O 1
ATOM 933 N N . LEU A 1 121 ? 11.897 -2.876 -12.651 1.00 58.44 121 LEU A N 1
ATOM 934 C CA . LEU A 1 121 ? 12.324 -2.896 -14.074 1.00 58.44 121 LEU A CA 1
AT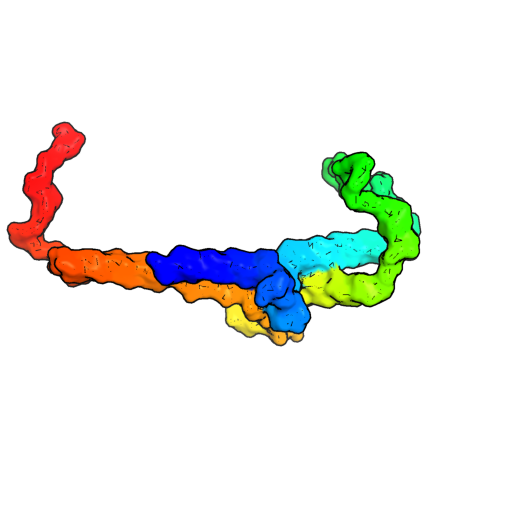OM 935 C C . LEU A 1 121 ? 12.760 -1.540 -14.665 1.00 58.44 121 LEU A C 1
ATOM 937 O O . LEU A 1 121 ? 13.356 -1.504 -15.742 1.00 58.44 121 LEU A O 1
ATOM 941 N N . PHE A 1 122 ? 12.503 -0.411 -13.999 1.00 53.75 122 PHE A N 1
ATOM 942 C CA . PHE A 1 122 ? 12.703 0.910 -14.616 1.00 53.75 122 PHE A CA 1
ATOM 943 C C . PHE A 1 122 ? 14.185 1.262 -14.865 1.00 53.75 122 PHE A C 1
ATOM 945 O O . PHE A 1 122 ? 14.537 1.763 -15.935 1.00 53.75 122 PHE A O 1
ATOM 952 N N . VAL A 1 123 ? 15.073 0.932 -13.920 1.00 62.81 123 VAL A N 1
ATOM 953 C CA . VAL A 1 123 ? 16.516 1.240 -13.997 1.00 62.81 123 VAL A CA 1
ATOM 954 C C . VAL A 1 123 ? 17.204 0.480 -15.136 1.00 62.81 123 VAL A C 1
ATOM 956 O O . VAL A 1 123 ? 17.992 1.062 -15.882 1.00 62.81 123 VAL A O 1
ATOM 959 N N . GLY A 1 124 ? 16.859 -0.798 -15.330 1.00 63.09 124 GLY A N 1
ATOM 960 C CA . GLY A 1 124 ? 17.436 -1.623 -16.395 1.00 63.09 124 GLY A CA 1
ATOM 961 C C . GLY A 1 124 ? 17.138 -1.068 -17.788 1.00 63.09 124 GLY A C 1
ATOM 962 O O . GLY A 1 124 ? 18.017 -1.023 -18.645 1.00 63.09 124 GLY A O 1
ATOM 963 N N . HIS A 1 125 ? 15.928 -0.555 -18.015 1.00 61.34 125 HIS A N 1
ATOM 964 C CA . HIS A 1 125 ? 15.588 0.032 -19.307 1.00 61.34 125 HIS A CA 1
ATOM 965 C C . HIS A 1 125 ? 16.372 1.309 -19.614 1.00 61.34 125 HIS A C 1
ATOM 967 O O . HIS A 1 125 ? 16.850 1.448 -20.735 1.00 61.34 125 HIS A O 1
ATOM 973 N N . LEU A 1 126 ? 16.512 2.228 -18.651 1.00 63.66 126 LEU A N 1
ATOM 974 C CA . LEU A 1 126 ? 17.288 3.460 -18.843 1.00 63.66 126 LEU A CA 1
ATOM 975 C C . LEU A 1 126 ? 18.743 3.141 -19.201 1.00 63.66 126 LEU A C 1
ATOM 977 O O . LEU A 1 126 ? 19.292 3.717 -20.142 1.00 63.66 126 LEU A O 1
ATOM 981 N N . TRP A 1 127 ? 19.332 2.180 -18.488 1.00 74.56 127 TRP A N 1
ATOM 982 C CA . TRP A 1 127 ? 20.687 1.705 -18.740 1.00 74.56 127 TRP A CA 1
ATOM 983 C C . TRP A 1 127 ? 20.840 1.104 -20.144 1.00 74.56 127 TRP A C 1
ATOM 985 O O . TRP A 1 127 ? 21.689 1.540 -20.923 1.00 74.56 127 TRP A O 1
ATOM 995 N N . HIS A 1 128 ? 19.987 0.142 -20.507 1.00 72.56 128 HIS A N 1
ATOM 996 C CA . HIS A 1 128 ? 20.074 -0.536 -21.801 1.00 72.56 128 HIS A CA 1
ATOM 997 C C . HIS A 1 128 ? 19.708 0.371 -22.983 1.00 72.56 128 HIS A C 1
ATOM 999 O O . HIS A 1 128 ? 20.367 0.291 -24.016 1.00 72.56 128 HIS A O 1
ATOM 1005 N N . ALA A 1 129 ? 18.724 1.264 -22.840 1.00 68.25 129 ALA A N 1
ATOM 1006 C CA . ALA A 1 129 ? 18.325 2.190 -23.900 1.00 68.25 129 ALA A CA 1
ATOM 1007 C C . ALA A 1 129 ? 19.433 3.204 -24.213 1.00 68.25 129 ALA A C 1
ATOM 1009 O O . ALA A 1 129 ? 19.810 3.362 -25.372 1.00 68.25 129 ALA A O 1
ATOM 1010 N N . ARG A 1 130 ? 20.017 3.844 -23.188 1.00 69.00 130 ARG A N 1
ATOM 1011 C CA . ARG A 1 130 ? 21.112 4.806 -23.388 1.00 69.00 130 ARG A CA 1
ATOM 1012 C C . ARG A 1 130 ? 22.355 4.130 -23.973 1.00 69.00 130 ARG A C 1
ATOM 1014 O O . ARG A 1 130 ? 22.970 4.685 -24.879 1.00 69.00 130 ARG A O 1
ATOM 1021 N N . ARG A 1 131 ? 22.693 2.922 -23.506 1.00 77.75 131 ARG A N 1
ATOM 1022 C CA . ARG A 1 131 ? 23.820 2.148 -24.047 1.00 77.75 131 ARG A CA 1
ATOM 1023 C C . ARG A 1 131 ? 23.584 1.706 -25.495 1.00 77.75 131 ARG A C 1
ATOM 1025 O O . ARG A 1 131 ? 24.519 1.762 -26.283 1.00 77.75 131 ARG A O 1
ATOM 1032 N N . ALA A 1 132 ? 22.364 1.311 -25.861 1.00 71.88 132 ALA A N 1
ATOM 1033 C CA . ALA A 1 132 ? 22.025 0.953 -27.240 1.00 71.88 132 ALA A CA 1
ATOM 1034 C C . ALA A 1 132 ? 22.136 2.154 -28.194 1.00 71.88 132 ALA A C 1
ATOM 1036 O O . ALA A 1 132 ? 22.691 2.009 -29.279 1.00 71.88 132 ALA A O 1
ATOM 1037 N N . CYS A 1 133 ? 21.689 3.345 -27.776 1.00 76.38 133 CYS A N 1
ATOM 1038 C CA . CYS A 1 133 ? 21.866 4.569 -28.564 1.00 76.38 133 CYS A CA 1
ATOM 1039 C C . CYS A 1 133 ? 23.347 4.937 -28.729 1.00 76.38 133 CYS A C 1
ATOM 1041 O O . CYS A 1 133 ? 23.777 5.233 -29.838 1.00 76.38 133 CYS A O 1
ATOM 1043 N N . ALA A 1 134 ? 24.135 4.872 -27.650 1.00 80.56 134 ALA A N 1
ATOM 1044 C CA . ALA A 1 134 ? 25.574 5.124 -27.720 1.00 80.56 134 ALA A CA 1
ATOM 1045 C C . ALA A 1 134 ? 26.288 4.127 -28.650 1.00 80.56 134 ALA A C 1
ATOM 1047 O O . ALA A 1 134 ? 27.178 4.524 -29.394 1.00 80.56 134 ALA A O 1
ATOM 1048 N N . ALA A 1 135 ? 25.859 2.859 -28.655 1.00 80.06 135 ALA A N 1
ATOM 1049 C CA . ALA A 1 135 ? 26.431 1.820 -29.511 1.00 80.06 135 ALA A CA 1
ATOM 1050 C C . ALA A 1 135 ? 26.043 1.989 -30.984 1.00 80.06 135 ALA A C 1
ATOM 1052 O O . ALA A 1 135 ? 26.864 1.770 -31.865 1.00 80.06 135 ALA A O 1
ATOM 1053 N N . ALA A 1 136 ? 24.808 2.417 -31.262 1.00 79.31 136 ALA A N 1
ATOM 1054 C CA . ALA A 1 136 ? 24.356 2.693 -32.625 1.00 79.31 136 ALA A CA 1
ATOM 1055 C C . ALA A 1 136 ? 25.106 3.873 -33.266 1.00 79.31 136 ALA A C 1
ATOM 1057 O O . ALA A 1 136 ? 25.319 3.879 -34.474 1.00 79.31 136 ALA A O 1
ATOM 1058 N N . VAL A 1 137 ? 25.510 4.859 -32.459 1.00 83.50 137 VAL A N 1
ATOM 1059 C CA . VAL A 1 137 ? 26.286 6.028 -32.908 1.00 83.50 137 VAL A CA 1
ATOM 1060 C C . VAL A 1 137 ? 27.805 5.801 -32.760 1.00 83.50 137 VAL A C 1
ATOM 1062 O O . VAL A 1 137 ? 28.595 6.593 -33.261 1.00 83.50 137 VAL A O 1
ATOM 1065 N N . GLY A 1 138 ? 28.229 4.698 -32.131 1.00 84.44 138 GLY A N 1
ATOM 1066 C CA . GLY A 1 138 ? 29.623 4.241 -32.087 1.00 84.44 138 GLY A CA 1
ATOM 1067 C C . GLY A 1 138 ? 30.512 4.887 -31.020 1.00 84.44 138 GLY A C 1
ATOM 1068 O O . GLY A 1 138 ? 31.732 4.856 -31.157 1.00 84.44 138 GLY A O 1
ATOM 1069 N N . PHE A 1 139 ? 29.933 5.478 -29.969 1.00 83.88 139 PHE A N 1
ATOM 1070 C CA . PHE A 1 139 ? 30.681 6.079 -28.850 1.00 83.88 139 PHE A CA 1
ATOM 1071 C C . PHE A 1 139 ? 30.458 5.355 -27.513 1.00 83.88 139 PHE A C 1
ATOM 1073 O O . PHE A 1 139 ? 30.796 5.871 -26.446 1.00 83.88 139 PHE A O 1
ATOM 1080 N N . GLU A 1 140 ? 29.904 4.139 -27.519 1.00 85.12 140 GLU A N 1
ATOM 1081 C CA . GLU A 1 140 ? 29.612 3.381 -26.295 1.00 85.12 140 GLU A CA 1
ATOM 1082 C C . GLU A 1 140 ? 30.853 3.001 -25.483 1.00 85.12 140 GLU A C 1
ATOM 1084 O O . GLU A 1 140 ? 30.731 2.685 -24.298 1.00 85.12 140 GLU A O 1
ATOM 1089 N N . LYS A 1 141 ? 32.032 3.029 -26.114 1.00 86.69 141 LYS A N 1
ATOM 1090 C CA . LYS A 1 141 ? 33.341 2.762 -25.495 1.00 86.69 141 LYS A CA 1
ATOM 1091 C C . LYS A 1 141 ? 34.155 4.030 -25.208 1.00 86.69 141 LYS A C 1
ATOM 1093 O O . LYS A 1 141 ? 35.279 3.911 -24.732 1.00 86.69 141 LYS A O 1
ATOM 1098 N N . GLY A 1 142 ? 33.597 5.212 -25.467 1.00 82.06 142 GLY A N 1
ATOM 1099 C CA . GLY A 1 142 ? 34.278 6.501 -25.345 1.00 82.06 142 GLY A CA 1
ATOM 1100 C C . GLY A 1 142 ? 34.316 7.271 -26.666 1.00 82.06 142 GLY A C 1
ATOM 1101 O O . GLY A 1 142 ? 34.067 6.712 -27.733 1.00 82.06 142 GLY A O 1
ATOM 1102 N N . THR A 1 143 ? 34.605 8.567 -26.581 1.00 80.62 143 THR A N 1
ATOM 1103 C CA . THR A 1 143 ? 34.838 9.441 -27.736 1.00 80.62 143 THR A CA 1
ATOM 1104 C C . THR A 1 143 ? 36.267 9.272 -28.254 1.00 80.62 143 THR A C 1
ATOM 1106 O O . THR A 1 143 ? 37.194 8.991 -27.493 1.00 80.62 143 THR A O 1
ATOM 1109 N N . GLY A 1 144 ? 36.452 9.397 -29.570 1.00 78.81 144 GLY A N 1
ATOM 1110 C CA . GLY A 1 144 ? 37.784 9.365 -30.171 1.00 78.81 144 GLY A CA 1
ATOM 1111 C C . GLY A 1 144 ? 38.548 10.645 -29.846 1.00 78.81 144 GLY A C 1
ATOM 1112 O O . GLY A 1 144 ? 38.007 11.734 -30.018 1.00 78.81 144 GLY A O 1
ATOM 1113 N N . CYS A 1 145 ? 39.808 10.522 -29.422 1.00 78.38 145 CYS A N 1
ATOM 1114 C CA . CYS A 1 145 ? 40.641 11.670 -29.046 1.00 78.38 145 CYS A CA 1
ATOM 1115 C C . CYS A 1 145 ? 40.826 12.688 -30.187 1.00 78.38 145 CYS A C 1
ATOM 1117 O O . CYS A 1 145 ? 40.978 13.875 -29.921 1.00 78.38 145 CYS A O 1
ATOM 1119 N N . ASP A 1 146 ? 40.761 12.229 -31.439 1.00 77.75 146 ASP A N 1
ATOM 1120 C CA . ASP A 1 146 ? 40.986 13.056 -32.632 1.00 77.75 146 ASP A CA 1
ATOM 1121 C C . ASP A 1 146 ? 39.690 13.656 -33.217 1.00 77.75 146 ASP A C 1
ATOM 1123 O O . ASP A 1 146 ? 39.740 14.490 -34.119 1.00 77.75 146 ASP A O 1
ATOM 1127 N N . LEU A 1 147 ? 38.519 13.226 -32.729 1.00 73.06 147 LEU A N 1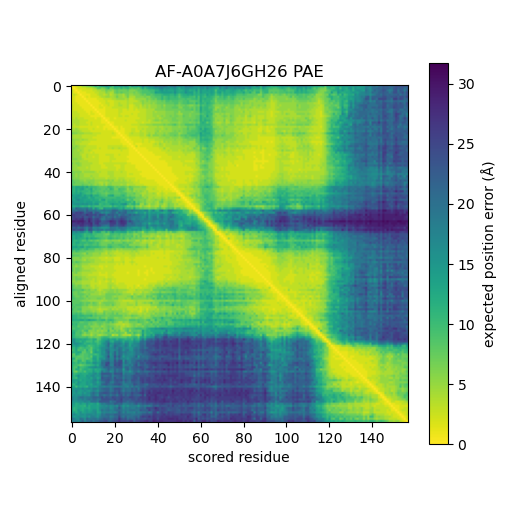
ATOM 1128 C CA . LEU A 1 147 ? 37.191 13.594 -33.244 1.00 73.06 147 LEU A CA 1
ATOM 1129 C C . LEU A 1 147 ? 36.256 14.002 -32.096 1.00 73.06 147 LEU A C 1
ATOM 1131 O O . LEU A 1 147 ? 35.096 13.593 -32.038 1.00 73.06 147 LEU A O 1
ATOM 1135 N N . GLU A 1 148 ? 36.783 14.792 -31.161 1.00 84.75 148 GLU A N 1
ATOM 1136 C CA . GLU A 1 148 ? 36.042 15.319 -30.014 1.00 84.75 148 GLU A CA 1
ATOM 1137 C C . GLU A 1 148 ? 34.994 16.357 -30.474 1.00 84.75 148 GLU A C 1
ATOM 1139 O O . GLU A 1 148 ? 35.362 17.452 -30.915 1.00 84.75 148 GLU A O 1
ATOM 1144 N N . PRO A 1 149 ? 33.679 16.061 -30.385 1.00 82.62 149 PRO A N 1
ATOM 1145 C CA . PRO A 1 149 ? 32.642 16.910 -30.977 1.00 82.62 149 PRO A CA 1
ATOM 1146 C C . PRO A 1 149 ? 32.584 18.303 -30.349 1.00 82.62 149 PRO A C 1
ATOM 1148 O O . PRO A 1 149 ? 32.300 19.284 -31.037 1.00 82.62 149 PRO A O 1
ATOM 1151 N N . VAL A 1 150 ? 32.885 18.405 -29.051 1.00 86.69 150 VAL A N 1
ATOM 1152 C CA . VAL A 1 150 ? 32.822 19.662 -28.293 1.00 86.69 150 VAL A CA 1
ATOM 1153 C C . VAL A 1 150 ? 33.858 20.673 -28.790 1.00 86.69 150 VAL A C 1
ATOM 1155 O O . VAL A 1 150 ? 33.574 21.867 -28.808 1.00 86.69 150 VAL A O 1
ATOM 1158 N N . LEU A 1 151 ? 35.020 20.217 -29.271 1.00 85.00 151 LEU A N 1
ATOM 1159 C CA . LEU A 1 151 ? 36.076 21.095 -29.796 1.00 85.00 151 LEU A CA 1
ATOM 1160 C C . LEU A 1 151 ? 35.703 21.766 -31.127 1.00 85.00 151 LEU A C 1
ATOM 1162 O O . LEU A 1 151 ? 36.330 22.746 -31.517 1.00 85.00 151 LEU A O 1
ATOM 1166 N N . SER A 1 152 ? 34.683 21.250 -31.817 1.00 84.06 152 SER A N 1
ATOM 1167 C CA . SER A 1 152 ? 34.185 21.798 -33.085 1.00 84.06 152 SER A CA 1
ATOM 1168 C C . SER A 1 152 ? 33.014 22.775 -32.922 1.00 84.06 152 SER A C 1
ATOM 1170 O O . SER A 1 152 ? 32.563 23.365 -33.903 1.00 84.06 152 SER A O 1
ATOM 1172 N N . MET A 1 153 ? 32.510 22.951 -31.696 1.00 92.56 153 MET A N 1
ATOM 1173 C CA . MET A 1 153 ? 31.368 23.816 -31.403 1.00 92.56 153 MET A CA 1
ATOM 1174 C C . MET A 1 153 ? 31.806 25.236 -31.037 1.00 92.56 153 MET A C 1
ATOM 1176 O O . MET A 1 153 ? 32.874 25.461 -30.468 1.00 92.56 153 MET A O 1
ATOM 1180 N N . THR A 1 154 ? 30.947 26.210 -31.334 1.00 89.94 154 THR A N 1
ATOM 1181 C CA . THR A 1 154 ? 31.160 27.608 -30.952 1.00 89.94 154 THR A CA 1
ATOM 1182 C C . THR A 1 154 ? 31.088 27.763 -29.426 1.00 89.94 154 THR A C 1
ATOM 1184 O O . THR A 1 154 ? 30.170 27.208 -28.813 1.00 89.94 154 THR A O 1
ATOM 1187 N N . PRO A 1 155 ? 32.004 28.525 -28.795 1.00 89.12 155 PRO A N 1
ATOM 1188 C CA . PRO A 1 155 ? 31.915 28.826 -27.370 1.00 89.12 155 PRO A CA 1
ATOM 1189 C C . PRO A 1 155 ? 30.592 29.521 -27.036 1.00 89.12 155 PRO A C 1
ATOM 1191 O O . PRO A 1 155 ? 30.108 30.345 -27.806 1.00 89.12 155 PRO A O 1
ATOM 1194 N N . LEU A 1 156 ? 30.014 29.198 -25.879 1.00 89.81 156 LEU A N 1
ATOM 1195 C CA . LEU A 1 156 ? 28.718 29.732 -25.437 1.00 89.81 156 LEU A CA 1
ATOM 1196 C C . LEU A 1 156 ? 28.792 31.153 -24.835 1.00 89.81 156 LEU A C 1
ATOM 1198 O O . LEU A 1 156 ? 27.796 31.612 -24.281 1.00 89.81 156 LEU A O 1
ATOM 1202 N N . ASN A 1 157 ? 29.947 31.823 -24.925 1.00 78.25 157 ASN A N 1
ATOM 1203 C CA . ASN A 1 157 ? 30.193 33.161 -24.373 1.00 78.25 157 ASN A CA 1
ATOM 1204 C C . ASN A 1 157 ? 30.241 34.227 -25.465 1.00 78.25 157 ASN A C 1
ATOM 1206 O O . ASN A 1 157 ? 30.926 33.978 -26.483 1.00 78.25 157 ASN A O 1
#

Nearest PDB structures (foldseek):
  7n8o-assembly1_C  TM=8.263E-01  e=1.722E-16  Synechocystis sp. PCC 6803 substr. Kazusa
  8bd3-assembly1_c  TM=8.213E-01  e=8.233E-16  Chlorella ohadii
  4yuu-assembly1_C1  TM=8.230E-01  e=1.557E-15  Cyanidium caldarium
  7yq2-assembly1_c  TM=8.184E-01  e=1.235E-15  Thermosynechococcus vestitus BP-1
  4yuu-assembly3_C2  TM=8.231E-01  e=1.749E-15  Cyanidium caldarium

Secondary structure (DSSP, 8-state):
-HHHHHHHHHHHHHH-SSSS-HHHH---HHHHHHHHHHHHHHHHHHTT--TTT---TT---SS-SSSSS-HHHHHH---HHHHHHHHHHHHT-S-B-TTSBBS-TT--S--B---S-----HHHHHHHHHHHHHHHHT-TT---TT--GGGGSPP--

Sequence (157 aa):
ALSVFGFIACCFVQFNNTAYPNDYYGPTGLEASQAQAFTFLVRDQCLGADVGSTKGPTSLEPLRGPNDLDLGRLKKDIQPWQERCYAEYMTHAPLVSVNIVGGVATDINALNYVIPRRFFLFVGHLWHARRACAAAVGFEKGTGCDLEPVLSMTPLN

pLDDT: mean 80.73, std 10.54, range [45.5, 94.0]

Organism: Cannabis sativa (NCBI:txid3483)

InterPro domains:
  IPR000932 Photosystem antenna protein-like [PF00421] (1-60)
  IPR000932 Photosystem antenna protein-like [PF00421] (64-153)
  IPR036001 Photosystem antenna protein-like superfamily [SSF161077] (1-156)
  IPR044900 Photosystem II CP43 reaction centre protein superfamily [G3DSA:1.10.10.670] (27-60)
  IPR044900 Photosystem II CP43 reaction centre protein superfamily [G3DSA:1.10.10.670] (61-93)

Solvent-accessible surface area (backbone atoms only — not comparable to full-atom values): 9551 Å² total; per-residue (Å²): 108,70,36,59,53,37,50,50,50,37,53,42,52,46,69,39,56,80,92,44,38,41,95,82,37,44,40,35,62,67,52,10,54,52,15,44,54,49,48,52,51,52,52,40,43,76,72,70,46,59,70,85,73,55,67,48,98,84,66,51,74,72,73,86,72,98,81,78,79,57,64,72,48,66,75,71,65,75,49,74,68,56,55,51,54,26,46,50,23,36,76,44,41,70,38,54,50,96,86,39,34,33,44,60,97,85,56,69,93,79,41,82,45,80,56,83,46,80,74,88,51,53,68,60,39,57,54,51,53,54,47,50,53,30,48,77,74,66,41,64,9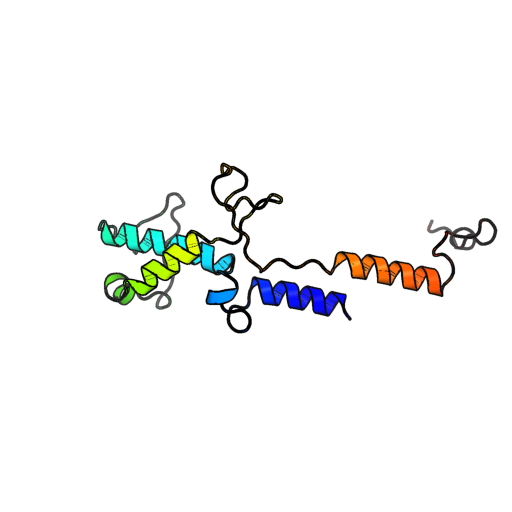0,49,78,52,91,90,66,52,69,73,80,76,51,82,75,97,120

Radius of gyration: 25.91 Å; Cα contacts (8 Å, |Δi|>4): 139; chains: 1; bounding box: 67×47×58 Å

Foldseek 3Di:
DVLVVQVVLLVCLQPPCPVPPCVHQNDHLVLLVVLVVLLVVLVVVVVVDPQQPDADPVRDRSDPDDDDDDPVCSNPVDDPVSSVSSVRNNQPRQAADPQQQDDHPPDDRDDRDHGPSDGDDNVVCVVVVVLVVCVVVPASVHDDPVCDPVVVDDDPD

Mean predicted aligned error: 11.74 Å